Protein AF-A0A7Y7DVU7-F1 (afdb_monomer)

Radius of gyration: 15.42 Å; Cα contacts (8 Å, |Δi|>4): 76; chains: 1; bounding box: 30×28×42 Å

Sequence (123 aa):
MKIKTYVSRFVPVAAVMLGIHMLLVYLGVVPLSFRLSLISDVILLFIFLMGIPIISAGLKKDDGGFVGSFLILTTVQMLLTLSVLAAFIYTKIPQFKEISLQLVSVFVILLIIQSIFLIKLVK

pLDDT: mean 89.78, std 5.97, range [64.0, 96.69]

Solvent-accessible surface area (backbone atoms only — not comparable to full-atom values): 6780 Å² total; per-residue (Å²): 111,68,63,61,58,45,52,72,50,50,52,59,52,51,52,51,52,50,50,51,52,51,48,39,30,73,73,54,78,39,95,55,61,60,70,58,53,50,52,52,50,53,51,50,53,50,47,58,58,67,33,50,68,48,38,52,60,12,73,75,48,57,75,68,43,29,55,55,22,50,51,53,34,52,50,52,44,49,53,53,51,51,49,52,52,52,50,43,60,74,69,63,49,92,59,45,70,63,52,51,55,48,52,53,52,55,49,51,53,51,48,51,53,51,51,55,56,54,51,68,68,72,108

Secondary structure (DSSP, 8-state):
-HHHHHHHHHHHHHHHHHHHHHHHHHTTSS-S-HHHHHHHHHHHHHHHHHHHHHHHHHTTS-HHHHHHHHHHHHHHHHHHHHHHHHHHHHTT-TTHHHHHHHHHHHHHHHHHHHHHHHHHHH-

Mean predicted aligned error: 4.14 Å

Foldseek 3Di:
DLLVVLCVPLLVVLVVLLVVVLVCVVVCVQVDDSVLSVVLSVQLSVLLVVLSVLQVQQLVDPPVSNVVSLVVSLVSSVVSLVVVLVVCVVVPDVCSVSSNVVSVVSNVVSNVSSVVSSVVSND

Structure (mmCIF, N/CA/C/O backbone):
data_AF-A0A7Y7DVU7-F1
#
_entry.id   AF-A0A7Y7DVU7-F1
#
loop_
_atom_site.group_PDB
_atom_site.id
_atom_site.type_symbol
_atom_site.label_atom_id
_atom_site.label_alt_id
_atom_site.label_comp_id
_atom_site.label_asym_id
_atom_site.label_entity_id
_atom_site.label_seq_id
_atom_site.pdbx_PDB_ins_code
_atom_site.Cartn_x
_atom_site.Cartn_y
_atom_site.Cartn_z
_atom_site.occupancy
_atom_site.B_iso_or_equiv
_atom_site.auth_seq_id
_atom_site.auth_comp_id
_atom_site.auth_asym_id
_atom_site.auth_atom_id
_atom_site.pdbx_PDB_model_num
ATOM 1 N N . MET A 1 1 ? 4.249 -7.034 -22.125 1.00 65.62 1 MET A N 1
ATOM 2 C CA . MET A 1 1 ? 4.372 -8.304 -21.371 1.00 65.62 1 MET A CA 1
ATOM 3 C C . MET A 1 1 ? 4.763 -8.0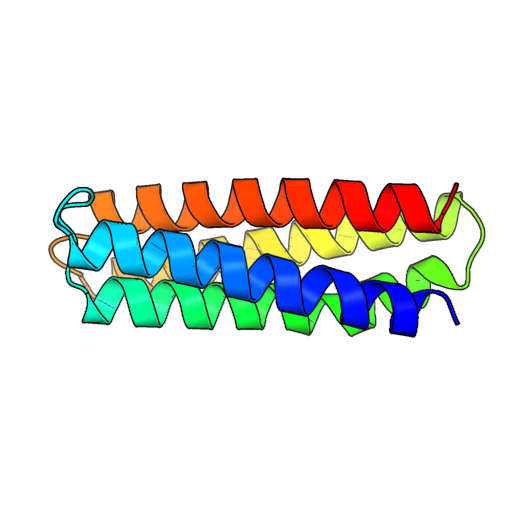84 -19.906 1.00 65.62 1 MET A C 1
ATOM 5 O O . MET A 1 1 ? 4.042 -8.566 -19.045 1.00 65.62 1 MET A O 1
ATOM 9 N N . LYS A 1 2 ? 5.801 -7.277 -19.613 1.00 78.94 2 LYS A N 1
ATOM 10 C CA . LYS A 1 2 ? 6.317 -6.999 -18.252 1.00 78.94 2 LYS A CA 1
ATOM 11 C C . LYS A 1 2 ? 5.258 -6.596 -17.206 1.00 78.94 2 LYS A C 1
ATOM 13 O O . LYS A 1 2 ? 5.280 -7.110 -16.095 1.00 78.94 2 LYS A O 1
ATOM 18 N N . ILE A 1 3 ? 4.282 -5.755 -17.571 1.00 83.56 3 ILE A N 1
ATOM 19 C CA . ILE A 1 3 ? 3.218 -5.321 -16.644 1.00 83.56 3 ILE A CA 1
ATOM 20 C C . ILE A 1 3 ? 2.273 -6.455 -16.218 1.00 83.56 3 ILE A C 1
ATOM 22 O O . ILE A 1 3 ? 1.883 -6.515 -15.059 1.00 83.56 3 ILE A O 1
ATOM 26 N N . LYS A 1 4 ? 1.937 -7.390 -17.121 1.00 84.94 4 LYS A N 1
ATOM 27 C CA . LYS A 1 4 ? 1.083 -8.539 -16.775 1.00 84.94 4 LYS A CA 1
ATOM 28 C C . LYS A 1 4 ? 1.792 -9.428 -15.755 1.00 84.94 4 LYS A C 1
ATOM 30 O O . LYS A 1 4 ? 1.185 -9.806 -14.763 1.00 84.94 4 LYS A O 1
ATOM 35 N N . THR A 1 5 ? 3.087 -9.672 -15.965 1.00 85.88 5 THR A N 1
ATOM 36 C CA . THR A 1 5 ? 3.947 -10.426 -15.042 1.00 85.88 5 THR A CA 1
ATOM 37 C C . THR A 1 5 ? 4.121 -9.722 -13.697 1.00 85.88 5 THR A C 1
ATOM 39 O O . THR A 1 5 ? 4.158 -10.384 -12.665 1.00 85.88 5 THR A O 1
ATOM 42 N N . TYR A 1 6 ? 4.221 -8.388 -13.694 1.00 87.56 6 TYR A N 1
ATOM 43 C CA . TYR A 1 6 ? 4.240 -7.601 -12.462 1.00 87.56 6 TYR A CA 1
ATOM 44 C C . TYR A 1 6 ? 2.956 -7.811 -11.664 1.00 87.56 6 TYR A C 1
ATOM 46 O O . TYR A 1 6 ? 3.011 -8.281 -10.533 1.00 87.56 6 TYR A O 1
ATOM 54 N N . VAL A 1 7 ? 1.802 -7.528 -12.273 1.00 87.81 7 VAL A N 1
ATOM 55 C CA . VAL A 1 7 ? 0.497 -7.605 -11.605 1.00 87.81 7 VAL A CA 1
ATOM 56 C C . VAL A 1 7 ? 0.212 -9.024 -11.117 1.00 87.81 7 VAL A C 1
ATOM 58 O O . VAL A 1 7 ? -0.181 -9.202 -9.967 1.00 87.81 7 VAL A O 1
ATOM 61 N N . SER A 1 8 ? 0.483 -10.043 -11.940 1.00 89.19 8 SER A N 1
ATOM 62 C CA . SER A 1 8 ? 0.227 -11.442 -11.580 1.00 89.19 8 SER A CA 1
ATOM 63 C C . SER A 1 8 ? 1.095 -11.955 -10.430 1.00 89.19 8 SER A C 1
ATOM 65 O O . SER A 1 8 ? 0.774 -12.988 -9.855 1.00 89.19 8 SER A O 1
ATOM 67 N N . ARG A 1 9 ? 2.213 -11.289 -10.115 1.00 89.38 9 ARG A N 1
ATOM 68 C CA . ARG A 1 9 ? 3.114 -11.671 -9.017 1.00 89.38 9 ARG A CA 1
ATOM 69 C C . ARG A 1 9 ? 2.938 -10.781 -7.794 1.00 89.38 9 ARG A C 1
ATOM 71 O O . ARG A 1 9 ? 2.852 -11.288 -6.684 1.00 89.38 9 ARG A O 1
ATOM 78 N N . PHE A 1 10 ? 2.862 -9.470 -7.998 1.00 90.88 10 PHE A N 1
ATOM 79 C CA . PHE A 1 10 ? 2.751 -8.497 -6.920 1.00 90.88 10 PHE A CA 1
ATOM 80 C C . PHE A 1 10 ? 1.412 -8.608 -6.186 1.00 90.88 10 PHE A C 1
ATOM 82 O O . PHE A 1 10 ? 1.409 -8.675 -4.962 1.00 90.88 10 PHE A O 1
ATOM 89 N N . VAL A 1 11 ? 0.287 -8.680 -6.909 1.00 91.12 11 VAL A N 1
ATOM 90 C CA . VAL A 1 11 ? -1.046 -8.654 -6.282 1.00 91.12 11 VAL A CA 1
ATO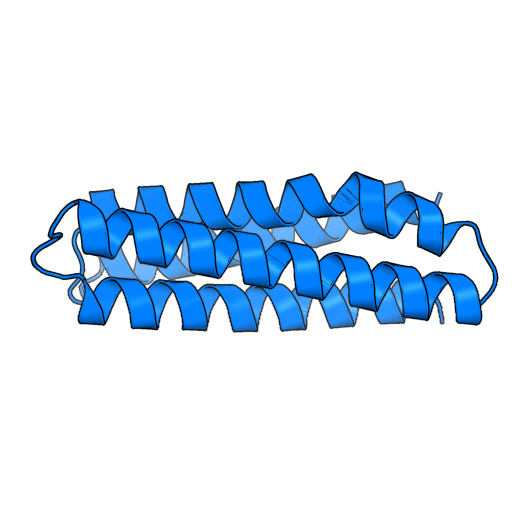M 91 C C . VAL A 1 11 ? -1.278 -9.851 -5.351 1.00 91.12 11 VAL A C 1
ATOM 93 O O . VAL A 1 11 ? -1.685 -9.616 -4.214 1.00 91.12 11 VAL A O 1
ATOM 96 N N . PRO A 1 12 ? -0.973 -11.108 -5.736 1.00 92.88 12 PRO A N 1
ATOM 97 C CA . PRO A 1 12 ? -1.107 -12.236 -4.815 1.00 92.88 12 PRO A CA 1
ATOM 98 C C . PRO A 1 12 ? -0.197 -12.120 -3.591 1.00 92.88 12 PRO A C 1
ATOM 100 O O . PRO A 1 12 ? -0.632 -12.408 -2.482 1.00 92.88 12 PRO A O 1
ATOM 103 N N . VAL A 1 13 ? 1.049 -11.665 -3.763 1.00 93.56 13 VAL A N 1
ATOM 104 C CA . VAL A 1 13 ? 1.987 -11.505 -2.639 1.00 93.56 13 VAL A CA 1
ATOM 105 C C . VAL A 1 13 ? 1.522 -10.405 -1.686 1.00 93.56 13 VAL A C 1
ATOM 107 O O . VAL A 1 13 ? 1.560 -10.601 -0.474 1.00 93.56 13 VAL A O 1
ATOM 110 N N . ALA A 1 14 ? 1.034 -9.281 -2.214 1.00 92.88 14 ALA A N 1
ATOM 111 C CA . ALA A 1 14 ? 0.438 -8.219 -1.413 1.00 92.88 14 ALA A CA 1
ATOM 112 C C . ALA A 1 14 ? -0.798 -8.727 -0.655 1.00 92.88 14 ALA A C 1
ATOM 114 O O . ALA A 1 14 ? -0.912 -8.494 0.543 1.00 92.88 14 ALA A O 1
ATOM 115 N N . ALA A 1 15 ? -1.679 -9.487 -1.312 1.00 92.94 15 ALA A N 1
ATOM 116 C CA . ALA A 1 15 ? -2.857 -10.071 -0.672 1.00 92.94 15 ALA A CA 1
ATOM 117 C C . ALA A 1 15 ? -2.490 -11.052 0.454 1.00 92.94 15 ALA A C 1
ATOM 119 O O . ALA A 1 15 ? -3.086 -10.999 1.526 1.00 92.94 15 ALA A O 1
ATOM 120 N N . VAL A 1 16 ? -1.484 -11.910 0.248 1.00 94.50 16 VAL A N 1
ATOM 121 C CA . VAL A 1 16 ? -0.981 -12.821 1.291 1.00 94.50 16 VAL A CA 1
ATOM 122 C C . VAL A 1 16 ? -0.384 -12.038 2.457 1.00 94.50 16 VAL A C 1
ATOM 124 O O . VAL A 1 16 ? -0.670 -12.354 3.606 1.00 94.50 16 VAL A O 1
ATOM 127 N N . MET A 1 17 ? 0.407 -11.001 2.180 1.00 94.44 17 MET A N 1
ATOM 128 C CA . MET A 1 17 ? 1.009 -10.155 3.211 1.00 94.44 17 MET A CA 1
ATOM 129 C C . MET A 1 17 ? -0.064 -9.466 4.069 1.00 94.44 17 MET A C 1
ATOM 131 O O . MET A 1 17 ? -0.002 -9.538 5.296 1.00 94.44 17 MET A O 1
ATOM 135 N N . LEU A 1 18 ? -1.086 -8.882 3.437 1.00 94.06 18 LEU A N 1
ATOM 136 C CA . LEU A 1 18 ? -2.221 -8.284 4.144 1.00 94.06 18 LEU A CA 1
ATOM 137 C C . LEU A 1 18 ? -3.033 -9.341 4.908 1.00 94.06 18 LEU A C 1
ATO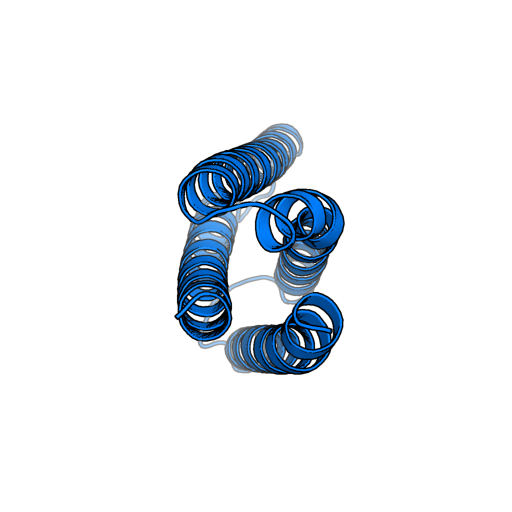M 139 O O . LEU A 1 18 ? -3.450 -9.106 6.035 1.00 94.06 18 LEU A O 1
ATOM 143 N N . GLY A 1 19 ? -3.193 -10.544 4.351 1.00 93.62 19 GLY A N 1
ATOM 144 C CA . GLY A 1 19 ? -3.819 -11.670 5.046 1.00 93.62 19 GLY A CA 1
ATOM 145 C C . GLY A 1 19 ? -3.064 -12.085 6.314 1.00 93.62 19 GLY A C 1
ATOM 146 O O . GLY A 1 19 ? -3.686 -12.305 7.351 1.00 93.62 19 GLY A O 1
ATOM 147 N N . ILE A 1 20 ? -1.728 -12.134 6.261 1.00 94.56 20 ILE A N 1
ATOM 148 C CA . ILE A 1 20 ? -0.876 -12.387 7.433 1.00 94.56 20 ILE A CA 1
ATOM 149 C C . ILE A 1 20 ? -1.058 -11.274 8.465 1.00 94.56 20 ILE A C 1
ATOM 151 O O . ILE A 1 20 ? -1.232 -11.561 9.647 1.00 94.56 20 ILE A O 1
ATOM 155 N N . HIS A 1 21 ? -1.060 -10.013 8.034 1.00 94.19 21 HIS A N 1
ATOM 156 C CA . HIS A 1 21 ? -1.294 -8.887 8.930 1.00 94.19 21 HIS A CA 1
ATOM 157 C C . HIS A 1 21 ? -2.663 -8.989 9.631 1.00 94.19 21 HIS A C 1
ATOM 159 O O . HIS A 1 21 ? -2.733 -8.919 10.859 1.00 94.19 21 HIS A O 1
ATOM 165 N N . MET A 1 22 ? -3.736 -9.265 8.887 1.00 93.88 22 MET A N 1
ATOM 166 C CA . MET A 1 22 ? -5.074 -9.457 9.454 1.00 93.88 22 MET A CA 1
ATOM 167 C C . MET A 1 22 ? -5.152 -10.647 10.415 1.00 93.88 22 MET A C 1
ATOM 169 O O . MET A 1 22 ? -5.853 -10.572 11.425 1.00 93.88 22 MET A O 1
ATOM 173 N N . LEU A 1 23 ? -4.413 -11.727 10.145 1.00 93.62 23 LEU A N 1
ATOM 174 C CA . LEU A 1 23 ? -4.307 -12.864 11.057 1.00 93.62 23 LEU A CA 1
ATOM 175 C C . LEU A 1 23 ? -3.630 -12.465 12.377 1.00 93.62 23 LEU A C 1
ATOM 177 O O . LEU A 1 23 ? -4.106 -12.847 13.442 1.00 93.62 23 LEU A O 1
ATOM 181 N N . LEU A 1 24 ? -2.565 -11.658 12.332 1.00 93.50 24 LEU A N 1
ATOM 182 C CA . LEU A 1 24 ? -1.890 -11.154 13.536 1.00 93.50 24 LEU A CA 1
ATOM 183 C C . LEU A 1 24 ? -2.799 -10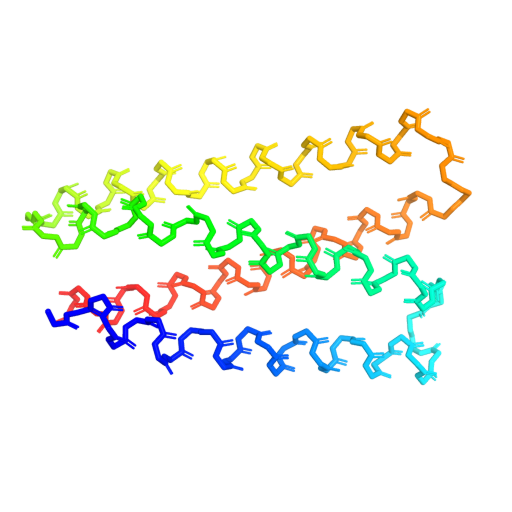.251 14.380 1.00 93.50 24 LEU A C 1
ATOM 185 O O . LEU A 1 24 ? -2.770 -10.331 15.610 1.00 93.50 24 LEU A O 1
ATOM 189 N N . VAL A 1 25 ? -3.626 -9.427 13.731 1.00 92.75 25 VAL A N 1
ATOM 190 C CA . VAL A 1 25 ? -4.645 -8.613 14.413 1.00 92.75 25 VAL A CA 1
ATOM 191 C C . VAL A 1 25 ? -5.719 -9.507 15.039 1.00 92.75 25 VAL A C 1
ATOM 193 O O . VAL A 1 25 ? -6.074 -9.316 16.198 1.00 92.75 25 VAL A O 1
ATOM 196 N N . TYR A 1 26 ? -6.203 -10.522 14.315 1.00 92.25 26 TYR A N 1
ATOM 197 C CA . TYR A 1 26 ? -7.211 -11.459 14.824 1.00 92.25 26 TYR A CA 1
ATOM 198 C C . TYR A 1 26 ? -6.724 -12.262 16.039 1.00 92.25 26 TYR A C 1
ATOM 200 O O . TYR A 1 26 ? -7.476 -12.461 16.989 1.00 92.25 26 TYR A O 1
ATOM 208 N N . LEU A 1 27 ? -5.455 -12.680 16.037 1.00 93.12 27 LEU A N 1
ATOM 209 C CA . LEU A 1 27 ? -4.826 -13.400 17.150 1.00 93.12 27 LEU A CA 1
ATOM 210 C C . LEU A 1 27 ? -4.477 -12.497 18.348 1.00 93.12 27 LEU A C 1
ATOM 212 O O . LEU A 1 27 ? -3.966 -12.991 19.350 1.00 93.12 27 LEU A O 1
ATOM 216 N N . GLY A 1 28 ? -4.721 -11.185 18.258 1.00 88.50 28 GLY A N 1
ATOM 217 C CA . GLY A 1 28 ? -4.448 -10.233 19.336 1.00 88.50 28 GLY A CA 1
ATOM 218 C C . GLY A 1 28 ? -2.965 -9.909 19.540 1.00 88.50 28 GLY A C 1
ATOM 219 O O . GLY A 1 28 ? -2.618 -9.268 20.528 1.00 88.50 28 GLY A O 1
ATOM 220 N N . VAL A 1 29 ? -2.088 -10.309 18.610 1.00 89.25 29 VAL A N 1
ATOM 221 C CA . VAL A 1 29 ? -0.661 -9.927 18.625 1.00 89.25 29 VAL A CA 1
ATOM 222 C C . VAL A 1 29 ? -0.518 -8.418 18.420 1.00 89.25 29 VAL A C 1
ATOM 224 O O . VAL A 1 29 ? 0.362 -7.780 18.996 1.00 89.25 29 VAL A O 1
ATOM 227 N N . VAL A 1 30 ? -1.413 -7.842 17.615 1.00 84.88 30 VAL A N 1
ATOM 228 C CA . VAL A 1 30 ? -1.525 -6.402 17.391 1.00 84.88 30 VAL A CA 1
ATOM 229 C C . VAL A 1 30 ? -2.825 -5.921 18.048 1.00 84.88 30 VAL A C 1
ATOM 231 O O . VAL A 1 30 ? -3.898 -6.304 17.578 1.00 84.88 30 VAL A O 1
ATOM 234 N N . PRO A 1 31 ? -2.773 -5.098 19.115 1.00 82.69 31 PRO A N 1
ATOM 235 C CA . PRO A 1 31 ? -3.949 -4.690 19.889 1.00 82.69 31 PRO A CA 1
ATOM 236 C C . PRO A 1 31 ? -4.738 -3.578 19.177 1.00 82.69 31 PRO A C 1
ATOM 238 O O . PRO A 1 31 ? -4.860 -2.456 19.664 1.00 82.69 31 PRO A O 1
ATOM 241 N N . LEU A 1 32 ? -5.259 -3.885 17.990 1.00 85.06 32 LEU A N 1
ATOM 242 C CA . LEU A 1 32 ? -6.016 -2.975 17.135 1.00 85.06 32 LEU A CA 1
ATOM 243 C C . LEU A 1 32 ? -7.431 -3.490 16.888 1.00 85.06 32 LEU A C 1
ATOM 245 O O . LEU A 1 32 ? -7.694 -4.691 16.870 1.00 85.06 32 LEU A O 1
ATOM 249 N N . SER A 1 33 ? -8.357 -2.563 16.646 1.00 88.69 33 SER A N 1
ATOM 250 C CA . SER A 1 33 ? -9.687 -2.924 16.161 1.00 88.69 33 SER A CA 1
ATOM 251 C C . SER A 1 33 ? -9.590 -3.600 14.792 1.00 88.69 33 SER A C 1
ATOM 253 O O . SER A 1 33 ? -9.229 -2.959 13.805 1.00 88.69 33 SER A O 1
ATOM 255 N N . PHE A 1 34 ? -9.999 -4.870 14.718 1.00 89.69 34 PHE A N 1
ATOM 256 C CA . PHE A 1 34 ? -10.019 -5.663 13.484 1.00 89.69 34 PHE A CA 1
ATOM 257 C C . PHE A 1 34 ? -10.686 -4.926 12.315 1.00 89.69 34 PHE A C 1
ATOM 259 O O . PHE A 1 34 ? -10.185 -4.936 11.194 1.00 89.69 34 PHE A O 1
ATOM 266 N N . ARG A 1 35 ? -11.800 -4.230 12.579 1.00 90.44 35 ARG A N 1
ATOM 267 C CA . ARG A 1 35 ? -12.522 -3.465 11.555 1.00 90.44 35 ARG A CA 1
ATOM 268 C C . ARG A 1 35 ? -11.681 -2.315 11.003 1.00 90.44 35 ARG A C 1
ATOM 270 O O . ARG A 1 35 ? -11.702 -2.085 9.799 1.00 90.44 35 ARG A O 1
ATOM 277 N N . LEU A 1 36 ? -10.973 -1.588 11.867 1.00 89.06 36 LEU A N 1
ATOM 278 C CA . LEU A 1 36 ? -10.137 -0.464 11.444 1.00 89.06 36 LEU A CA 1
ATOM 279 C C . LEU A 1 36 ? -8.903 -0.954 10.683 1.00 89.06 36 LEU A C 1
ATOM 281 O O . LEU A 1 36 ? -8.591 -0.381 9.645 1.00 89.06 36 LEU A O 1
ATOM 285 N N . SER A 1 37 ? -8.282 -2.047 11.136 1.00 92.06 37 SER A N 1
ATOM 286 C CA . SER A 1 37 ? -7.172 -2.700 10.431 1.00 92.06 37 SER A CA 1
ATOM 287 C C . SER A 1 37 ? -7.575 -3.226 9.053 1.00 92.06 37 SER A C 1
ATOM 289 O O . SER A 1 37 ? -6.852 -3.042 8.082 1.00 92.06 37 SER A O 1
ATOM 291 N N . LEU A 1 38 ? -8.765 -3.818 8.928 1.00 93.25 38 LEU A N 1
ATOM 292 C CA . LEU A 1 38 ? -9.266 -4.270 7.630 1.00 93.25 38 LEU A CA 1
ATOM 293 C C . LEU A 1 38 ? -9.459 -3.095 6.665 1.00 93.25 38 LEU A C 1
ATOM 295 O O . LEU A 1 38 ? -9.103 -3.182 5.492 1.00 93.25 38 LEU A O 1
ATOM 299 N N . ILE A 1 39 ? -10.027 -1.988 7.153 1.00 92.38 39 ILE A N 1
ATOM 300 C CA . ILE A 1 39 ? -10.237 -0.785 6.342 1.00 92.38 39 ILE A CA 1
ATOM 301 C C . ILE A 1 39 ? -8.893 -0.199 5.898 1.00 92.38 39 ILE A C 1
ATOM 303 O O . ILE A 1 39 ? -8.743 0.130 4.721 1.00 92.38 39 ILE A O 1
ATOM 307 N N . SER A 1 40 ? -7.915 -0.083 6.802 1.00 92.50 40 SER A N 1
ATOM 308 C CA . SER A 1 40 ? -6.593 0.457 6.471 1.00 92.50 40 SER A CA 1
ATOM 309 C C . SER A 1 40 ? -5.858 -0.414 5.446 1.00 92.50 40 SER A C 1
ATOM 311 O O . SER A 1 40 ? -5.311 0.120 4.480 1.00 92.50 40 SER A O 1
ATOM 313 N N . ASP A 1 41 ? -5.928 -1.737 5.578 1.00 94.50 41 ASP A N 1
ATOM 314 C CA . ASP A 1 41 ? -5.317 -2.686 4.643 1.00 94.50 41 ASP A CA 1
ATOM 315 C C . ASP A 1 41 ? -5.957 -2.635 3.249 1.00 94.50 41 ASP A C 1
ATOM 317 O O . ASP A 1 41 ? -5.253 -2.637 2.236 1.00 94.50 41 ASP A O 1
ATOM 321 N N . VAL A 1 42 ? -7.289 -2.530 3.171 1.00 94.62 42 VAL A N 1
ATOM 322 C CA . VAL A 1 42 ? -8.003 -2.375 1.892 1.00 94.62 42 VAL A CA 1
ATOM 323 C C . VAL A 1 42 ? -7.627 -1.058 1.211 1.00 94.62 42 VAL A C 1
ATOM 325 O O . VAL A 1 42 ? -7.388 -1.035 0.002 1.00 94.62 42 VAL A O 1
ATOM 328 N N . ILE A 1 43 ? -7.530 0.033 1.977 1.00 95.00 43 ILE A N 1
ATOM 329 C CA . ILE A 1 43 ? -7.086 1.332 1.461 1.00 95.00 43 ILE A CA 1
ATOM 330 C C . ILE A 1 43 ? -5.653 1.236 0.927 1.00 95.00 43 ILE A C 1
ATOM 332 O O . ILE A 1 43 ? -5.387 1.700 -0.182 1.00 95.00 43 ILE A O 1
ATOM 336 N N . LEU A 1 44 ? -4.738 0.605 1.668 1.00 95.38 44 LEU A N 1
ATOM 337 C CA . LEU A 1 44 ? -3.360 0.401 1.220 1.00 95.38 44 LEU A CA 1
ATOM 338 C C . LEU A 1 44 ? -3.308 -0.419 -0.068 1.00 95.38 44 LEU A C 1
ATOM 340 O O . LEU A 1 44 ? -2.658 -0.003 -1.027 1.00 95.38 44 LEU A O 1
ATOM 344 N N . LEU A 1 45 ? -4.038 -1.533 -0.142 1.00 94.75 45 LEU A N 1
ATOM 345 C CA . LEU A 1 45 ? -4.106 -2.333 -1.362 1.00 94.75 45 LEU A CA 1
ATOM 346 C C . LEU A 1 45 ? -4.561 -1.482 -2.552 1.00 94.75 45 LEU A C 1
ATOM 348 O O . LEU A 1 45 ? -3.943 -1.522 -3.616 1.00 94.75 45 LEU A O 1
ATOM 352 N N . PHE A 1 46 ? -5.595 -0.664 -2.362 1.00 94.94 46 PHE A N 1
ATOM 353 C CA . PHE A 1 46 ? -6.100 0.224 -3.401 1.00 94.94 46 PHE A CA 1
ATOM 354 C C . PHE A 1 46 ? -5.063 1.269 -3.845 1.00 94.94 46 PHE A C 1
ATOM 356 O O . PHE A 1 46 ? -4.858 1.450 -5.046 1.00 94.94 46 PHE A O 1
ATOM 363 N N . ILE A 1 47 ? -4.347 1.899 -2.906 1.00 95.50 47 ILE A N 1
ATOM 364 C CA . ILE A 1 4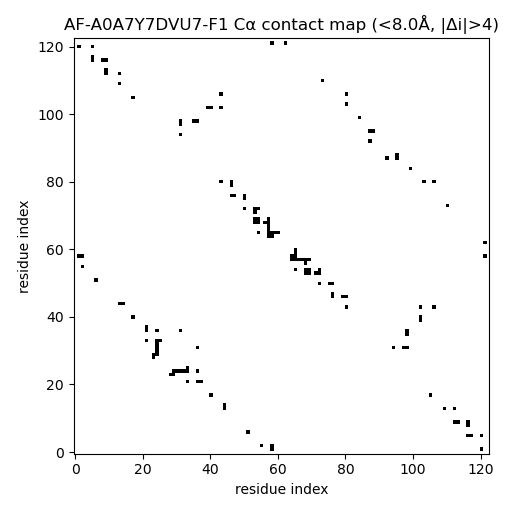7 ? -3.251 2.842 -3.200 1.00 95.50 47 ILE A CA 1
ATOM 365 C C . ILE A 1 47 ? -2.170 2.174 -4.060 1.00 95.50 47 ILE A C 1
ATOM 367 O O . ILE A 1 47 ? -1.697 2.754 -5.041 1.00 95.50 47 ILE A O 1
ATOM 371 N N . PHE A 1 48 ? -1.794 0.937 -3.732 1.00 94.81 48 PHE A N 1
ATOM 372 C CA . PHE A 1 48 ? -0.788 0.200 -4.492 1.00 94.81 48 PHE A CA 1
ATOM 373 C C . PHE A 1 48 ? -1.278 -0.193 -5.892 1.00 94.81 48 PHE A C 1
ATOM 375 O O . PHE A 1 48 ? -0.535 -0.056 -6.867 1.00 94.81 48 PHE A O 1
ATOM 382 N N . LEU A 1 49 ? -2.542 -0.605 -6.025 1.00 92.94 49 LEU A N 1
ATOM 383 C CA . LEU A 1 49 ? -3.153 -0.923 -7.318 1.00 92.94 49 LEU A CA 1
ATOM 384 C C . LEU A 1 49 ? -3.286 0.311 -8.225 1.00 92.94 49 LEU A C 1
ATOM 386 O O . LEU A 1 49 ? -3.004 0.218 -9.420 1.00 92.94 49 LEU A O 1
ATOM 390 N N . MET A 1 50 ? -3.624 1.481 -7.674 1.00 91.62 50 MET A N 1
ATOM 391 C CA . MET A 1 50 ? -3.639 2.750 -8.422 1.00 91.62 50 MET A CA 1
ATOM 392 C C . MET A 1 50 ? -2.258 3.160 -8.948 1.00 91.62 50 MET A C 1
ATOM 394 O O . MET A 1 50 ? -2.158 3.974 -9.862 1.00 91.62 50 MET A O 1
ATOM 398 N N . GLY A 1 51 ? -1.187 2.574 -8.416 1.00 88.44 51 GLY A N 1
ATOM 399 C CA . GLY A 1 51 ? 0.167 2.747 -8.921 1.00 88.44 51 GLY A CA 1
ATOM 400 C C . GLY A 1 51 ? 0.460 2.025 -10.244 1.00 88.44 51 GLY A C 1
ATOM 401 O O . GLY A 1 51 ? 1.406 2.380 -10.953 1.00 88.44 51 GLY A O 1
ATOM 402 N N . ILE A 1 52 ? -0.350 1.027 -10.620 1.00 89.88 52 ILE A N 1
ATOM 403 C CA . ILE A 1 52 ? -0.125 0.191 -11.812 1.00 89.88 52 ILE A CA 1
ATOM 404 C C . ILE A 1 52 ? -0.080 1.023 -13.111 1.00 89.88 52 ILE A C 1
ATOM 406 O O . ILE A 1 52 ? 0.858 0.833 -13.892 1.00 89.88 52 ILE A O 1
ATOM 410 N N . PRO A 1 53 ? -1.013 1.959 -13.376 1.00 89.19 53 PRO A N 1
ATOM 411 C CA . PRO A 1 53 ? -0.943 2.820 -14.554 1.00 89.19 53 PRO A CA 1
ATOM 412 C C . PRO A 1 53 ? 0.342 3.656 -14.606 1.00 89.19 53 PRO A C 1
ATOM 414 O O . PRO A 1 53 ? 0.968 3.720 -15.666 1.00 89.19 53 PRO A O 1
ATOM 417 N N . ILE A 1 54 ? 0.779 4.216 -13.470 1.00 88.69 54 ILE A N 1
ATOM 418 C CA . ILE A 1 54 ? 1.976 5.069 -13.370 1.00 88.69 54 ILE A CA 1
ATOM 419 C C . ILE A 1 54 ? 3.221 4.282 -13.792 1.00 88.69 54 ILE A C 1
ATOM 421 O O . ILE A 1 54 ? 3.963 4.696 -14.685 1.00 88.69 54 ILE A O 1
ATOM 425 N N . ILE A 1 55 ? 3.421 3.096 -13.213 1.00 87.75 55 ILE A N 1
ATOM 426 C CA . ILE A 1 55 ? 4.602 2.281 -13.515 1.00 87.75 55 ILE A CA 1
ATOM 427 C C . ILE A 1 55 ? 4.543 1.640 -14.903 1.00 87.75 55 ILE A C 1
ATOM 429 O O . ILE A 1 55 ? 5.578 1.402 -15.525 1.00 87.75 55 ILE A O 1
ATOM 433 N N . SER A 1 56 ? 3.339 1.394 -15.430 1.00 84.94 56 SER A N 1
ATOM 434 C CA . SER A 1 56 ? 3.159 0.831 -16.771 1.00 84.94 56 SER A CA 1
ATOM 435 C C . SER A 1 56 ? 3.708 1.734 -17.878 1.00 84.94 56 SER A C 1
ATOM 437 O O . SER A 1 56 ? 4.173 1.223 -18.899 1.00 84.94 56 SER A O 1
ATOM 439 N N . ALA A 1 57 ? 3.686 3.056 -17.673 1.00 81.94 57 ALA A N 1
ATOM 440 C CA . ALA A 1 57 ? 4.280 4.023 -18.587 1.00 81.94 57 ALA A CA 1
ATOM 441 C C . ALA A 1 57 ? 5.816 3.978 -18.531 1.00 81.94 57 ALA A C 1
ATOM 443 O O . ALA A 1 57 ? 6.465 4.033 -19.575 1.00 81.94 57 ALA A O 1
ATOM 444 N N . GLY A 1 58 ? 6.389 3.811 -17.335 1.00 79.75 58 GLY A N 1
ATOM 445 C CA . GLY A 1 58 ? 7.837 3.708 -17.129 1.00 79.75 58 GLY A CA 1
ATOM 446 C C . GLY A 1 58 ? 8.452 2.425 -17.670 1.00 79.75 58 GLY A C 1
ATOM 447 O O . GLY A 1 58 ? 9.494 2.469 -18.307 1.00 79.75 58 GLY A O 1
ATOM 448 N N . LEU A 1 59 ? 7.772 1.285 -17.503 1.00 79.81 59 LEU A N 1
ATOM 449 C CA . LEU A 1 59 ? 8.247 -0.029 -17.969 1.00 79.81 59 LEU A CA 1
ATOM 450 C C . LEU A 1 59 ? 8.324 -0.175 -19.501 1.00 79.81 59 LEU A C 1
ATOM 452 O O . LEU A 1 59 ? 8.808 -1.198 -19.988 1.00 79.81 59 LEU A O 1
ATOM 456 N N . LYS A 1 60 ? 7.789 0.789 -20.259 1.00 77.44 60 LYS A N 1
ATOM 457 C CA . LYS A 1 60 ? 7.861 0.839 -21.729 1.00 77.44 60 LYS A CA 1
ATOM 458 C C . LYS A 1 60 ? 9.023 1.697 -22.244 1.00 77.44 60 LYS A C 1
ATOM 460 O O . LYS A 1 60 ? 9.277 1.666 -23.444 1.00 77.44 60 LYS A O 1
ATOM 465 N N . LYS A 1 61 ? 9.659 2.485 -21.375 1.00 74.12 61 LYS A N 1
ATOM 466 C CA . LYS A 1 61 ? 10.771 3.382 -21.708 1.00 74.12 61 LYS A CA 1
ATOM 467 C C . LYS A 1 61 ? 12.118 2.709 -21.409 1.00 74.12 61 LYS A C 1
ATOM 469 O O . LYS A 1 61 ? 12.158 1.564 -20.964 1.00 74.12 61 LYS A O 1
ATOM 474 N N . ASP A 1 62 ? 13.197 3.427 -21.692 1.00 78.62 62 ASP A N 1
ATOM 475 C CA . ASP A 1 62 ? 14.561 3.117 -21.269 1.00 78.62 62 ASP A CA 1
ATOM 476 C C . ASP A 1 62 ? 14.717 3.162 -19.735 1.00 78.62 62 ASP A C 1
ATOM 478 O O . ASP A 1 62 ? 13.809 3.579 -19.005 1.00 78.62 62 ASP A O 1
ATOM 482 N N . ASP A 1 63 ? 15.883 2.748 -19.234 1.00 78.12 63 ASP A N 1
ATOM 483 C CA . ASP A 1 63 ? 16.161 2.654 -17.794 1.00 78.12 63 ASP A CA 1
ATOM 484 C C . ASP A 1 63 ? 15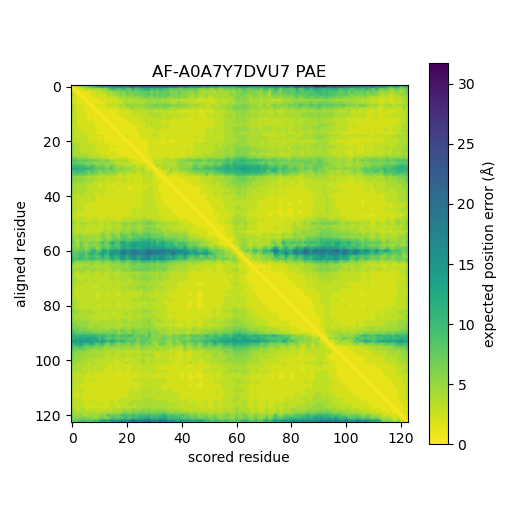.916 3.983 -17.054 1.00 78.12 63 ASP A C 1
ATOM 486 O O . ASP A 1 63 ? 15.376 3.990 -15.944 1.00 78.12 63 ASP A O 1
ATOM 490 N N . GLY A 1 64 ? 16.218 5.122 -17.691 1.00 77.50 64 GLY A N 1
ATOM 491 C CA . GLY A 1 64 ? 15.934 6.452 -17.143 1.00 77.50 64 GLY A CA 1
ATOM 492 C C . GLY A 1 64 ? 14.434 6.722 -16.974 1.00 77.50 64 GLY A C 1
ATOM 493 O O . GLY A 1 64 ? 13.994 7.224 -15.935 1.00 77.50 64 GLY A O 1
ATOM 494 N N . GLY A 1 65 ? 13.618 6.324 -17.954 1.00 83.81 65 GLY A N 1
ATOM 495 C CA . GLY A 1 65 ? 12.161 6.429 -17.882 1.00 83.81 65 GLY A CA 1
ATOM 496 C C . GLY A 1 65 ? 11.529 5.543 -16.802 1.00 83.81 65 GLY A C 1
ATOM 497 O O . GLY A 1 65 ? 10.518 5.936 -16.200 1.00 83.81 65 GLY A O 1
ATOM 498 N N . PHE A 1 66 ? 12.128 4.384 -16.508 1.00 88.44 66 PHE A N 1
ATOM 499 C CA . PHE A 1 66 ? 11.709 3.534 -15.392 1.00 88.44 66 PHE A CA 1
ATOM 500 C C . PHE A 1 66 ? 11.974 4.201 -14.040 1.00 88.44 66 PHE A C 1
ATOM 502 O O . PHE A 1 66 ? 11.044 4.307 -13.239 1.00 88.44 66 PHE A O 1
ATOM 509 N N . VAL A 1 67 ? 13.198 4.690 -13.801 1.00 88.62 67 VAL A N 1
ATOM 510 C CA . VAL A 1 67 ? 13.569 5.334 -12.526 1.00 88.62 67 VAL A CA 1
ATOM 511 C C . VAL A 1 67 ? 12.661 6.528 -12.235 1.00 88.62 67 VAL A C 1
ATOM 513 O O . VAL A 1 67 ? 12.119 6.630 -11.135 1.00 88.62 67 VAL A O 1
ATOM 516 N N . GLY A 1 68 ? 12.413 7.383 -13.234 1.00 88.75 68 GLY A N 1
ATOM 517 C CA . GLY A 1 68 ? 11.506 8.523 -13.081 1.00 88.75 68 GLY A CA 1
ATOM 518 C C . GLY A 1 68 ? 10.077 8.102 -12.727 1.00 88.75 68 GLY A C 1
ATOM 519 O O . GLY A 1 68 ? 9.473 8.646 -11.805 1.00 88.75 68 GLY A O 1
ATOM 520 N N . SER A 1 69 ? 9.541 7.082 -13.402 1.00 90.81 69 SER A N 1
ATOM 521 C CA . SER A 1 69 ? 8.180 6.595 -13.129 1.00 90.81 69 SER A CA 1
ATOM 522 C C . SER A 1 69 ? 8.069 5.891 -11.775 1.00 90.81 69 SER A C 1
ATOM 524 O O . SER A 1 69 ? 7.032 5.981 -11.124 1.00 90.81 69 SER A O 1
ATOM 526 N N . PHE A 1 70 ? 9.129 5.212 -11.332 1.00 91.50 70 PHE A N 1
ATOM 527 C CA . PHE A 1 70 ? 9.212 4.598 -10.010 1.00 91.50 70 PHE A CA 1
ATOM 528 C C . PHE A 1 70 ? 9.250 5.649 -8.890 1.00 91.50 70 PHE A C 1
ATOM 530 O O . PHE A 1 70 ? 8.564 5.502 -7.876 1.00 91.50 70 PHE A O 1
ATOM 537 N N . LEU A 1 71 ? 9.990 6.743 -9.087 1.00 92.62 71 LEU A N 1
ATOM 538 C CA . LEU A 1 71 ? 10.007 7.859 -8.145 1.00 92.62 71 LEU A CA 1
ATOM 539 C C . LEU A 1 71 ? 8.619 8.511 -8.045 1.00 92.62 71 LEU A C 1
ATOM 541 O O . LEU A 1 71 ? 8.078 8.625 -6.951 1.00 92.62 71 LEU A O 1
ATOM 545 N N . ILE A 1 72 ? 7.987 8.825 -9.182 1.00 93.81 72 ILE A N 1
ATOM 546 C CA . ILE A 1 72 ? 6.621 9.379 -9.215 1.00 93.81 72 ILE A CA 1
ATOM 547 C C . ILE A 1 72 ? 5.632 8.440 -8.517 1.00 93.81 72 ILE A C 1
ATOM 549 O O . ILE A 1 72 ? 4.832 8.883 -7.695 1.00 93.81 72 ILE A O 1
ATOM 553 N N . LEU A 1 73 ? 5.698 7.142 -8.818 1.00 94.44 73 LEU A N 1
ATOM 554 C CA . LEU A 1 73 ? 4.861 6.120 -8.198 1.00 94.44 73 LEU A CA 1
ATOM 555 C C . LEU A 1 73 ? 4.961 6.158 -6.669 1.00 94.44 73 LEU A C 1
ATOM 557 O O . LEU A 1 73 ? 3.944 6.276 -5.988 1.00 94.44 73 LEU A O 1
ATOM 561 N N . THR A 1 74 ? 6.178 6.061 -6.137 1.00 93.75 74 THR A N 1
ATOM 562 C CA . THR A 1 74 ? 6.407 6.006 -4.686 1.00 93.75 74 THR A CA 1
ATOM 563 C C . THR A 1 74 ? 6.029 7.316 -3.997 1.00 93.75 74 THR A C 1
ATOM 565 O O . THR A 1 74 ? 5.441 7.281 -2.916 1.00 93.75 74 THR A O 1
ATOM 568 N N . THR A 1 75 ? 6.264 8.466 -4.638 1.00 95.19 75 THR A N 1
ATOM 569 C CA . THR A 1 75 ? 5.800 9.769 -4.145 1.00 95.19 75 THR A CA 1
ATOM 570 C C . THR A 1 75 ? 4.277 9.830 -4.064 1.00 95.19 75 THR A C 1
ATOM 572 O O . THR A 1 75 ? 3.738 10.190 -3.021 1.00 95.19 75 THR A O 1
ATOM 575 N N . VAL A 1 76 ? 3.565 9.439 -5.124 1.00 95.62 76 VAL A N 1
ATOM 576 C CA . VAL A 1 76 ? 2.093 9.443 -5.136 1.00 95.62 76 VAL A CA 1
ATOM 577 C C . VAL A 1 76 ? 1.537 8.497 -4.071 1.00 95.62 76 VAL A C 1
ATOM 579 O O . VAL A 1 76 ? 0.647 8.881 -3.315 1.00 95.62 76 VAL A O 1
ATOM 582 N N . GLN A 1 77 ? 2.087 7.287 -3.953 1.00 95.94 77 GLN A N 1
ATOM 583 C CA . GLN A 1 77 ? 1.670 6.315 -2.938 1.00 95.94 77 GLN A CA 1
ATOM 584 C C . GLN A 1 77 ? 1.888 6.842 -1.511 1.00 95.94 77 GLN A C 1
ATOM 586 O O . GLN A 1 77 ? 1.019 6.676 -0.651 1.00 95.94 77 GLN A O 1
ATOM 591 N N . MET A 1 78 ? 3.011 7.519 -1.261 1.00 95.81 78 MET A N 1
ATOM 592 C CA . MET A 1 78 ? 3.295 8.153 0.025 1.00 95.81 78 MET A CA 1
ATOM 593 C C . MET A 1 78 ? 2.312 9.290 0.320 1.00 95.81 78 MET A C 1
ATOM 595 O O . MET A 1 78 ? 1.730 9.315 1.400 1.00 95.81 78 MET A O 1
ATOM 599 N N . LEU A 1 79 ? 2.064 10.191 -0.637 1.00 96.69 79 LEU A N 1
ATOM 600 C CA . LEU A 1 79 ? 1.118 11.300 -0.470 1.00 96.69 79 LEU A CA 1
ATOM 601 C C . LEU A 1 79 ? -0.308 10.807 -0.195 1.00 96.69 79 LEU A C 1
ATOM 603 O O . LEU A 1 79 ? -0.983 11.338 0.686 1.00 96.69 79 LEU A O 1
ATOM 607 N N . LEU A 1 80 ? -0.757 9.764 -0.897 1.00 96.31 80 LEU A N 1
ATOM 608 C CA . LEU A 1 80 ? -2.058 9.140 -0.644 1.00 96.31 80 LEU A CA 1
ATOM 609 C C . LEU A 1 80 ? -2.127 8.531 0.761 1.00 96.31 80 LEU A C 1
ATOM 611 O O . LEU A 1 80 ? -3.106 8.738 1.472 1.00 96.31 80 LEU A O 1
ATOM 615 N N . THR A 1 81 ? -1.069 7.845 1.193 1.00 95.69 81 THR A N 1
ATOM 616 C CA . THR A 1 81 ? -0.990 7.254 2.539 1.00 95.69 81 THR A CA 1
ATOM 617 C C . THR A 1 81 ? -1.018 8.336 3.623 1.00 95.69 81 THR A C 1
ATOM 619 O O . THR A 1 81 ? -1.774 8.232 4.587 1.00 95.69 81 THR A O 1
ATOM 622 N N . LEU A 1 82 ? -0.271 9.428 3.439 1.00 95.31 82 LEU A N 1
ATOM 623 C CA . LEU A 1 82 ? -0.315 10.593 4.328 1.00 95.31 82 LEU A CA 1
ATOM 624 C C . LEU A 1 82 ? -1.699 11.262 4.342 1.00 95.31 82 LEU A C 1
ATOM 626 O O . LEU A 1 82 ? -2.160 11.682 5.400 1.00 95.31 82 LEU A O 1
ATOM 630 N N . SER A 1 83 ? -2.394 11.312 3.202 1.00 95.06 83 SER A N 1
ATOM 631 C CA . SER A 1 83 ? -3.761 11.851 3.115 1.00 95.06 83 SER A CA 1
ATOM 632 C C . SER A 1 83 ? -4.756 11.012 3.923 1.00 95.06 83 SER A C 1
ATOM 634 O O . SER A 1 83 ? -5.628 11.559 4.596 1.00 95.06 83 SER A O 1
ATOM 636 N N . VAL A 1 84 ? -4.599 9.685 3.917 1.00 93.62 84 VAL A N 1
ATOM 637 C CA . VAL A 1 84 ? -5.405 8.769 4.741 1.00 93.62 84 VAL A CA 1
ATOM 638 C C . VAL A 1 84 ? -5.146 9.007 6.228 1.00 93.62 84 VAL A C 1
ATOM 640 O O . VAL A 1 84 ? -6.095 9.119 7.003 1.00 93.62 84 VAL A O 1
ATOM 643 N N . LEU A 1 85 ? -3.880 9.162 6.627 1.00 93.25 85 LEU A N 1
ATOM 644 C CA . LEU A 1 85 ? -3.536 9.510 8.008 1.00 93.25 85 LEU A CA 1
ATOM 645 C C . LEU A 1 85 ? -4.152 10.848 8.420 1.00 93.25 85 LEU A C 1
ATOM 647 O O . LEU A 1 85 ? -4.757 10.933 9.486 1.00 93.25 85 LEU A O 1
ATOM 651 N N . ALA A 1 86 ? -4.074 11.871 7.566 1.00 92.88 86 ALA A N 1
ATOM 652 C CA . ALA A 1 86 ? -4.696 13.166 7.824 1.00 92.88 86 ALA A CA 1
ATOM 653 C C . ALA A 1 86 ? -6.221 13.049 8.016 1.00 92.88 86 ALA A C 1
ATOM 655 O O . ALA A 1 86 ? -6.779 13.664 8.927 1.00 92.88 86 ALA A O 1
ATOM 656 N N . ALA A 1 87 ? -6.897 12.207 7.228 1.00 91.38 87 ALA A N 1
ATOM 657 C CA . ALA A 1 87 ? -8.322 11.925 7.401 1.00 91.38 87 ALA A CA 1
ATOM 658 C C . ALA A 1 87 ? -8.626 11.215 8.737 1.00 91.38 87 ALA A C 1
ATOM 660 O O . ALA A 1 87 ? -9.602 11.544 9.417 1.00 91.38 87 ALA A O 1
ATOM 661 N N . PHE A 1 88 ? -7.780 10.274 9.165 1.00 90.06 88 PHE A N 1
ATOM 662 C CA . PHE A 1 88 ? -7.921 9.618 10.471 1.00 90.06 88 PHE A CA 1
ATOM 663 C C . PHE A 1 88 ? -7.705 10.582 11.647 1.00 90.06 88 PHE A C 1
ATOM 665 O O . PHE A 1 88 ? -8.434 10.500 12.637 1.00 90.06 88 PHE A O 1
ATOM 672 N N . ILE A 1 89 ? -6.776 11.538 11.522 1.00 90.56 89 ILE A N 1
ATOM 673 C CA . ILE A 1 89 ? -6.606 12.628 12.499 1.00 90.56 89 ILE A CA 1
ATOM 674 C C . ILE A 1 89 ? -7.889 13.459 12.580 1.00 90.56 89 ILE A C 1
ATOM 676 O O . ILE A 1 89 ? -8.405 13.705 13.670 1.00 90.56 89 ILE A O 1
ATOM 680 N N . TYR A 1 90 ? -8.426 13.869 11.428 1.00 91.88 90 TYR A N 1
ATOM 681 C CA . TYR A 1 90 ? -9.618 14.715 11.359 1.00 91.88 90 TYR A CA 1
ATOM 682 C C . TYR A 1 90 ? -10.854 14.050 11.987 1.00 91.88 90 TYR A C 1
ATOM 684 O O . TYR A 1 90 ? -11.620 14.695 12.701 1.00 91.88 90 TYR A O 1
ATOM 692 N N . THR A 1 91 ? -11.014 12.741 11.781 1.00 88.69 91 THR A N 1
ATOM 693 C CA . THR A 1 91 ? -12.125 11.943 12.333 1.00 88.69 91 THR A CA 1
ATOM 694 C C . THR A 1 91 ? -11.953 11.556 13.807 1.00 88.69 91 THR A C 1
ATOM 696 O O . THR A 1 91 ? -12.848 10.931 14.373 1.00 88.69 91 THR A O 1
ATOM 699 N N . LYS A 1 92 ? -10.849 11.960 14.456 1.00 86.25 92 LYS A N 1
ATOM 700 C CA . LYS A 1 92 ? -10.564 11.733 15.885 1.00 86.25 92 LYS A CA 1
ATOM 701 C C . LYS A 1 92 ? -10.666 10.259 16.303 1.00 86.25 92 LYS A C 1
ATOM 703 O O . LYS A 1 92 ? -11.272 9.935 17.324 1.00 86.25 92 LYS A O 1
ATOM 708 N N . ILE A 1 93 ? -10.065 9.358 15.523 1.00 83.00 93 ILE A N 1
ATOM 709 C CA . ILE A 1 93 ? -10.047 7.928 15.859 1.00 83.00 93 ILE A CA 1
ATOM 710 C C . ILE A 1 93 ? -9.305 7.704 17.197 1.00 83.00 93 ILE A C 1
ATOM 712 O O . ILE A 1 93 ? -8.148 8.111 17.312 1.00 83.00 93 ILE A O 1
ATOM 716 N N . PRO A 1 94 ? -9.907 7.017 18.192 1.00 79.38 94 PRO A N 1
ATOM 717 C CA . PRO A 1 94 ? -9.301 6.827 19.518 1.00 79.38 94 PRO A CA 1
ATOM 718 C C . PRO A 1 94 ? -7.944 6.105 19.507 1.00 79.38 94 PRO A C 1
ATOM 720 O O . PRO A 1 94 ? -7.102 6.373 20.353 1.00 79.38 94 PRO A O 1
ATOM 723 N N . GLN A 1 95 ? -7.730 5.210 18.537 1.00 82.12 95 GLN A N 1
ATOM 724 C CA . GLN A 1 95 ? -6.514 4.397 18.360 1.00 82.12 95 GLN A CA 1
ATOM 725 C C . GLN A 1 95 ? -5.599 4.949 17.251 1.00 82.12 95 GLN A C 1
ATOM 727 O O . GLN A 1 95 ? -4.936 4.198 16.533 1.00 82.12 95 GLN A O 1
ATOM 732 N N . PHE A 1 96 ? -5.628 6.267 17.018 1.00 86.75 96 PHE A N 1
ATOM 733 C CA . PHE A 1 96 ? -4.928 6.882 15.888 1.00 86.75 96 PHE A CA 1
ATOM 734 C C . PHE A 1 96 ? -3.432 6.547 15.868 1.00 86.75 96 PHE A C 1
ATOM 736 O O . PHE A 1 96 ? -2.888 6.251 14.806 1.00 86.75 96 PHE A O 1
ATOM 743 N N . LYS A 1 97 ? -2.761 6.576 17.024 1.00 87.88 97 LYS A N 1
ATOM 744 C CA . LYS A 1 97 ? -1.313 6.353 17.113 1.00 87.88 97 LYS A CA 1
ATOM 745 C C . LYS A 1 97 ? -0.939 4.942 16.660 1.00 87.88 97 LYS A C 1
ATOM 747 O O . LYS A 1 97 ? -0.026 4.774 15.854 1.00 87.88 97 LYS A O 1
ATOM 752 N N . GLU A 1 98 ? -1.665 3.946 17.150 1.00 89.12 98 GLU A N 1
ATOM 753 C CA . GLU A 1 98 ? -1.451 2.534 16.854 1.00 89.12 98 GLU A CA 1
ATOM 754 C C . GLU A 1 98 ? -1.763 2.235 15.383 1.00 89.12 98 GLU A C 1
ATOM 756 O O . GLU A 1 98 ? -0.961 1.602 14.696 1.00 89.12 98 GLU A O 1
ATOM 761 N N . ILE A 1 99 ? -2.882 2.762 14.872 1.00 89.12 99 ILE A N 1
ATOM 762 C CA . ILE A 1 99 ? -3.284 2.602 13.466 1.00 89.12 99 ILE A CA 1
ATOM 763 C C . ILE A 1 99 ? -2.282 3.276 12.536 1.00 89.12 99 ILE A C 1
ATOM 765 O O . ILE A 1 99 ? -1.944 2.723 11.496 1.00 89.12 99 ILE A O 1
ATOM 769 N N . SER A 1 100 ? -1.770 4.449 12.904 1.00 90.56 100 SER A N 1
ATOM 770 C CA . SER A 1 100 ? -0.789 5.163 12.085 1.00 90.56 100 SER A CA 1
ATOM 771 C C . SER A 1 100 ? 0.512 4.387 11.966 1.00 90.56 100 SER A C 1
ATOM 773 O O . SER A 1 100 ? 1.056 4.248 10.872 1.00 90.56 100 SER A O 1
ATOM 775 N N . LEU A 1 101 ? 0.997 3.848 13.085 1.00 91.25 101 LEU A N 1
ATOM 776 C CA . LEU A 1 101 ? 2.214 3.048 13.105 1.00 91.25 101 LEU A CA 1
ATOM 777 C C . LEU A 1 101 ? 2.037 1.752 12.306 1.00 91.25 101 LEU A C 1
ATOM 779 O O . LEU A 1 101 ? 2.927 1.384 11.540 1.00 91.25 101 LEU A O 1
ATOM 783 N N . GLN A 1 102 ? 0.877 1.102 12.422 1.00 91.31 102 GLN A N 1
ATOM 784 C CA . GLN A 1 102 ? 0.526 -0.069 11.621 1.00 91.31 102 GLN A CA 1
ATOM 785 C C . GLN A 1 102 ? 0.475 0.260 10.127 1.00 91.31 102 GLN A C 1
ATOM 787 O O . GLN A 1 102 ? 1.158 -0.397 9.343 1.00 91.31 102 GLN A O 1
ATOM 792 N N . LEU A 1 103 ? -0.261 1.304 9.739 1.00 92.81 103 LEU A N 1
ATOM 793 C CA . LEU A 1 103 ? -0.409 1.726 8.347 1.00 92.81 103 LEU A CA 1
ATOM 794 C C . LEU A 1 103 ? 0.956 2.008 7.710 1.00 92.81 103 LEU A C 1
ATOM 796 O O . LEU A 1 103 ? 1.248 1.499 6.631 1.00 92.81 103 LEU A O 1
ATOM 800 N N . VAL A 1 104 ? 1.814 2.777 8.390 1.00 94.56 104 VAL A N 1
ATOM 801 C CA . VAL A 1 104 ? 3.166 3.092 7.904 1.00 94.56 104 VAL A CA 1
ATOM 802 C C . VAL A 1 104 ? 4.024 1.830 7.810 1.00 94.56 104 VAL A C 1
ATOM 804 O O . VAL A 1 104 ? 4.732 1.647 6.822 1.00 94.56 104 VAL A O 1
ATOM 807 N N . SER A 1 105 ? 3.941 0.929 8.790 1.00 93.50 105 SER A N 1
ATOM 808 C CA . SER A 1 105 ? 4.721 -0.315 8.786 1.00 93.50 105 SER A CA 1
ATOM 809 C C . SER A 1 105 ? 4.330 -1.231 7.623 1.00 93.50 105 SER A C 1
ATOM 811 O O . SER A 1 105 ? 5.193 -1.684 6.869 1.00 93.50 105 SER A O 1
ATOM 813 N N . VAL A 1 106 ? 3.027 -1.461 7.427 1.00 94.75 106 VAL A N 1
ATOM 814 C CA . VAL A 1 106 ? 2.506 -2.269 6.313 1.00 94.75 106 VAL A CA 1
ATOM 815 C C . VAL A 1 106 ? 2.833 -1.611 4.974 1.00 94.75 106 VAL A C 1
ATOM 817 O O . VAL A 1 106 ? 3.295 -2.292 4.057 1.00 94.75 106 VAL A O 1
ATOM 820 N N . PHE A 1 107 ? 2.688 -0.285 4.875 1.00 96.25 107 PHE A N 1
ATOM 821 C CA . PHE A 1 107 ? 3.069 0.489 3.695 1.00 96.25 107 PHE A CA 1
ATOM 822 C C . PHE A 1 107 ? 4.537 0.277 3.312 1.00 96.25 107 PHE A C 1
ATOM 824 O O . PHE A 1 107 ? 4.826 -0.037 2.159 1.00 96.25 107 PHE A O 1
ATOM 831 N N . VAL A 1 108 ? 5.467 0.407 4.265 1.00 95.75 108 VAL A N 1
ATOM 832 C CA . VAL A 1 108 ? 6.906 0.236 4.007 1.00 95.75 108 VAL A CA 1
ATOM 833 C C . VAL A 1 108 ? 7.210 -1.179 3.520 1.00 95.75 108 VAL A C 1
ATOM 835 O O . VAL A 1 108 ? 7.939 -1.344 2.542 1.00 95.75 108 VAL A O 1
ATOM 838 N N . ILE A 1 109 ? 6.622 -2.203 4.142 1.00 95.25 109 ILE A N 1
ATOM 839 C CA . ILE A 1 109 ? 6.825 -3.595 3.720 1.00 95.25 109 ILE A CA 1
ATOM 840 C C . ILE A 1 109 ? 6.292 -3.814 2.297 1.00 95.25 109 ILE A C 1
ATOM 842 O O . ILE A 1 109 ? 7.000 -4.377 1.458 1.00 95.25 109 ILE A O 1
ATOM 846 N N . LEU A 1 110 ? 5.083 -3.336 1.989 1.00 95.50 110 LEU A N 1
ATOM 847 C CA . LEU A 1 110 ? 4.524 -3.419 0.636 1.00 95.50 110 LEU A CA 1
ATOM 848 C C . LEU A 1 110 ? 5.383 -2.664 -0.383 1.00 95.50 110 LEU A C 1
ATOM 850 O O . LEU A 1 110 ? 5.582 -3.155 -1.495 1.00 95.50 110 LEU A O 1
ATOM 854 N N . LEU A 1 111 ? 5.940 -1.512 -0.005 1.00 95.12 111 LEU A N 1
ATOM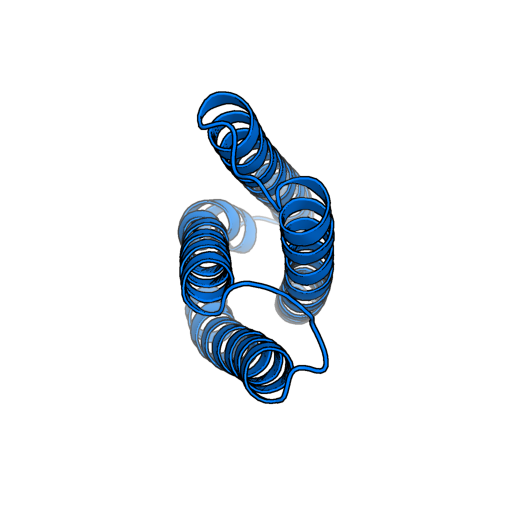 855 C CA . LEU A 1 111 ? 6.817 -0.716 -0.858 1.00 95.12 111 LEU A CA 1
ATOM 856 C C . LEU A 1 111 ? 8.131 -1.446 -1.149 1.00 95.12 111 LEU A C 1
ATOM 858 O O . LEU A 1 111 ? 8.572 -1.464 -2.299 1.00 95.12 111 LEU A O 1
ATOM 862 N N . ILE A 1 112 ? 8.727 -2.111 -0.156 1.00 94.62 112 ILE A N 1
ATOM 863 C CA . ILE A 1 112 ? 9.915 -2.960 -0.343 1.00 94.62 112 ILE A CA 1
ATOM 864 C C . ILE A 1 112 ? 9.599 -4.113 -1.301 1.00 94.62 112 ILE A C 1
ATOM 866 O O . ILE A 1 112 ? 10.329 -4.323 -2.272 1.00 94.62 112 ILE A O 1
ATOM 870 N N . ILE A 1 113 ? 8.494 -4.827 -1.070 1.00 93.75 113 ILE A N 1
ATOM 871 C CA . ILE A 1 113 ? 8.049 -5.931 -1.930 1.00 93.75 113 ILE A CA 1
ATOM 872 C C . ILE A 1 113 ? 7.866 -5.431 -3.369 1.00 93.75 113 ILE A C 1
ATOM 874 O O . ILE A 1 113 ? 8.465 -5.984 -4.293 1.00 93.75 113 ILE A O 1
ATOM 878 N N . GLN A 1 114 ? 7.104 -4.351 -3.561 1.00 93.19 114 GLN A N 1
ATOM 879 C CA . GLN A 1 114 ? 6.902 -3.704 -4.859 1.00 93.19 114 GLN A CA 1
ATOM 880 C C . GLN A 1 114 ? 8.239 -3.368 -5.533 1.00 93.19 114 GLN A C 1
ATOM 882 O O . GLN A 1 114 ? 8.438 -3.693 -6.705 1.00 93.19 114 GLN A O 1
ATOM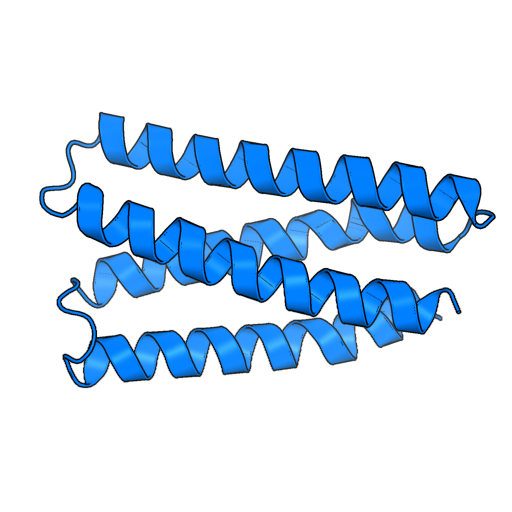 887 N N . SER A 1 115 ? 9.167 -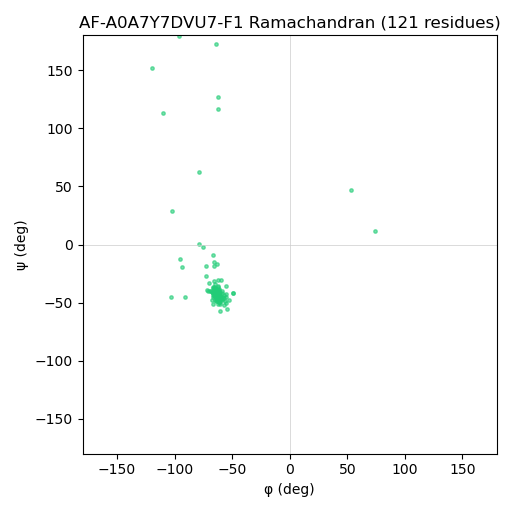2.761 -4.794 1.00 91.69 115 SER A N 1
ATOM 888 C CA . SER A 1 115 ? 10.479 -2.356 -5.309 1.00 91.69 115 SER A CA 1
ATOM 889 C C . SER A 1 115 ? 11.286 -3.554 -5.807 1.00 91.69 115 SER A C 1
ATOM 891 O O . SER A 1 115 ? 11.805 -3.525 -6.921 1.00 91.69 115 SER A O 1
ATOM 893 N N . ILE A 1 116 ? 11.331 -4.646 -5.037 1.00 92.12 116 ILE A N 1
ATOM 894 C CA . ILE A 1 116 ? 12.032 -5.879 -5.425 1.00 92.12 116 ILE A CA 1
ATOM 895 C C . ILE A 1 116 ? 11.447 -6.453 -6.719 1.00 92.12 116 ILE A C 1
ATOM 897 O O . ILE A 1 116 ? 12.197 -6.824 -7.626 1.00 92.12 116 ILE A O 1
ATOM 901 N N . PHE A 1 117 ? 10.117 -6.533 -6.822 1.00 90.19 117 PHE A N 1
ATOM 902 C CA . PHE A 1 117 ? 9.460 -7.063 -8.017 1.00 90.19 117 PHE A CA 1
ATOM 903 C C . PHE A 1 117 ? 9.709 -6.192 -9.248 1.00 90.19 117 PHE A C 1
ATOM 905 O O . PHE A 1 117 ? 10.002 -6.730 -10.315 1.00 90.19 117 PHE A O 1
ATOM 912 N N . LEU A 1 118 ? 9.628 -4.867 -9.107 1.00 89.06 118 LEU A N 1
ATOM 913 C CA . LEU A 1 118 ? 9.855 -3.935 -10.209 1.00 89.06 118 LEU A CA 1
ATOM 914 C C . LEU A 1 118 ? 11.308 -3.960 -10.695 1.00 89.06 118 LEU A C 1
ATOM 916 O O . LEU A 1 118 ? 11.533 -4.050 -11.899 1.00 89.06 118 LEU A O 1
ATOM 920 N N . ILE A 1 119 ? 12.289 -3.978 -9.788 1.00 87.50 119 ILE A N 1
ATOM 921 C CA . ILE A 1 119 ? 13.714 -4.049 -10.152 1.00 87.50 119 ILE A CA 1
ATOM 922 C C . ILE A 1 119 ? 14.027 -5.347 -10.912 1.00 87.50 119 ILE A C 1
ATOM 924 O O . ILE A 1 119 ? 14.717 -5.310 -11.930 1.00 87.50 119 ILE A O 1
ATOM 928 N N . LYS A 1 120 ? 13.482 -6.488 -10.465 1.00 86.31 120 LYS A N 1
ATOM 929 C CA . LYS A 1 120 ? 13.653 -7.796 -11.130 1.00 86.31 120 LYS A CA 1
ATOM 930 C C . LYS A 1 120 ? 13.006 -7.897 -12.517 1.00 86.31 120 LYS A C 1
ATOM 932 O O . LYS A 1 120 ? 13.246 -8.873 -13.211 1.00 86.31 120 LYS A O 1
ATOM 937 N N . LEU A 1 121 ? 12.114 -6.977 -12.878 1.00 82.62 121 LEU A N 1
ATOM 938 C CA . LEU A 1 121 ? 11.454 -6.944 -14.190 1.00 82.62 121 LEU A CA 1
ATOM 939 C C . LEU A 1 121 ? 12.176 -6.047 -15.202 1.00 82.62 121 LEU A C 1
ATOM 941 O O . LEU A 1 121 ? 11.916 -6.133 -16.410 1.00 82.62 121 LEU A O 1
ATOM 945 N N . VAL A 1 122 ? 13.005 -5.135 -14.702 1.00 77.44 122 VAL A N 1
ATOM 946 C CA . VAL A 1 122 ? 13.783 -4.200 -15.515 1.00 77.44 122 VAL A CA 1
ATOM 947 C C . VAL A 1 122 ? 15.148 -4.786 -15.845 1.00 77.44 122 VAL A C 1
ATOM 949 O O . VAL A 1 122 ? 15.508 -4.750 -17.018 1.00 77.44 122 VAL A O 1
ATOM 952 N N . LYS A 1 123 ? 15.835 -5.368 -14.850 1.00 64.00 123 LYS A N 1
ATOM 953 C CA . LYS A 1 123 ? 17.018 -6.218 -15.059 1.00 64.00 123 LYS A CA 1
ATOM 954 C C . LYS A 1 123 ? 16.645 -7.513 -15.774 1.00 64.00 123 LYS A C 1
ATOM 956 O O . LYS A 1 123 ? 17.473 -7.972 -16.584 1.00 64.00 123 LYS A O 1
#

Nearest PDB structures (foldseek):
  3whn-assembly2_B  TM=6.680E-01  e=4.810E+00  Nitratidesulfovibrio vulgaris str. Hildenborough
  1x91-assembly1_A  TM=3.770E-01  e=8.356E-01  Arabidopsis thaliana
  8xyv-assembly2_B  TM=4.802E-01  e=2.289E+00  synthetic construct
  3agt-assembly1_A  TM=5.624E-01  e=4.562E+00  Nitratidesulfovibrio vulgaris
  6z0c-assembly4_D  TM=3.359E-01  e=6.613E+00  Escherichia coli